Protein AF-A0AAE8QX40-F1 (afdb_monomer_lite)

Sequence (75 aa):
MADTSLPYSLPQNYRFYSHFSVSHRHVYRGVESAKEDAFLTKNGVNERQGYLFAQPMPAAEFERWLKHYQARNAR

Radius of gyration: 17.02 Å; chains: 1; bounding box: 39×39×43 Å

InterPro domains:
  IPR001633 EAL domain [PS50883] (1-70)
  IPR035919 EAL domain superfamily [G3DSA:3.20.20.450] (21-75)
  IPR035919 EAL domain superfamily [SSF141868] (25-70)

Organism: NCBI:txid2529382

pLDDT: mean 74.26, std 20.6, range [35.03, 95.75]

Secondary structure (DSSP, 8-state):
--------PPPTT------SS-----EEE---SHHHHHHHHHTT--EEESTTT-----HHHHHHHHHHHHHHH--

Foldseek 3Di:
DDDPDDPDDDDPPPDDDDDDDDPDQDEAEADDDPVVVVVCVVVPRPHYYHVNQPDDDDPVVVVVVVVVVCVVPVD

Structure (mmCIF, N/CA/C/O backbone):
data_AF-A0AAE8QX40-F1
#
_entry.id   AF-A0AAE8QX40-F1
#
loop_
_atom_site.group_PDB
_atom_site.id
_atom_site.type_symbol
_atom_site.label_atom_id
_atom_site.label_alt_id
_atom_site.label_comp_id
_atom_site.label_asym_id
_atom_site.label_entity_id
_atom_site.label_seq_id
_atom_site.pdbx_PDB_ins_code
_atom_site.Cartn_x
_atom_site.Cartn_y
_atom_site.Cartn_z
_atom_site.occupancy
_atom_site.B_iso_or_equiv
_atom_site.auth_seq_id
_atom_site.auth_comp_id
_atom_site.auth_asym_id
_atom_site.auth_atom_id
_atom_site.pdbx_PDB_model_num
ATOM 1 N N . MET A 1 1 ? -25.739 19.931 29.558 1.00 36.28 1 MET A N 1
ATOM 2 C CA . MET A 1 1 ? -24.319 20.139 29.212 1.00 36.28 1 MET A CA 1
ATOM 3 C C . MET A 1 1 ? -24.021 19.224 28.031 1.00 36.28 1 MET A C 1
ATOM 5 O O . MET A 1 1 ? -23.815 18.040 28.247 1.00 36.28 1 MET A O 1
ATOM 9 N N . ALA A 1 2 ? -24.172 19.711 26.797 1.00 35.88 2 ALA A N 1
ATOM 10 C CA . ALA A 1 2 ? -23.888 18.920 25.599 1.00 35.88 2 ALA A CA 1
ATOM 11 C C . ALA A 1 2 ? -22.407 19.103 25.240 1.00 35.88 2 ALA A C 1
ATOM 13 O O . ALA A 1 2 ? -21.966 20.223 24.990 1.00 35.88 2 ALA A O 1
ATOM 14 N N . ASP A 1 3 ? -21.644 18.014 25.289 1.00 35.03 3 ASP A N 1
ATOM 15 C CA . ASP A 1 3 ? -20.234 17.975 24.905 1.00 35.03 3 ASP A CA 1
ATOM 16 C C . ASP A 1 3 ? -20.124 18.197 23.390 1.00 35.03 3 ASP A C 1
ATOM 18 O O . ASP A 1 3 ? -20.666 17.438 22.587 1.00 35.03 3 ASP A O 1
ATOM 22 N N . THR A 1 4 ? -19.488 19.304 23.012 1.00 50.84 4 THR A N 1
ATOM 23 C CA . THR A 1 4 ? -19.374 19.777 21.629 1.00 50.84 4 THR A CA 1
ATOM 24 C C . THR A 1 4 ? -17.983 19.437 21.097 1.00 50.84 4 THR A C 1
ATOM 26 O O . THR A 1 4 ? -17.207 20.318 20.738 1.00 50.84 4 THR A O 1
ATOM 29 N N . SER A 1 5 ? -17.630 18.154 21.067 1.00 43.19 5 SER A N 1
ATOM 30 C CA . SER A 1 5 ? -16.377 17.678 20.475 1.00 43.19 5 SER A CA 1
ATOM 31 C C . SER A 1 5 ? -16.636 17.116 19.073 1.00 43.19 5 SER A C 1
ATOM 33 O O . SER A 1 5 ? -16.746 15.915 18.850 1.00 43.19 5 SER A O 1
ATOM 35 N N . LEU A 1 6 ? -16.764 18.018 18.094 1.00 42.41 6 LEU A N 1
ATOM 36 C CA . LEU A 1 6 ? -16.814 17.668 16.670 1.00 42.41 6 LEU A CA 1
ATOM 37 C C . LEU A 1 6 ? -15.515 16.934 16.273 1.00 42.41 6 LEU A C 1
ATOM 39 O O . LEU A 1 6 ? -14.439 17.535 16.357 1.00 42.41 6 LEU A O 1
ATOM 43 N N . PRO A 1 7 ? -15.555 15.670 15.813 1.00 42.69 7 PRO A N 1
ATOM 44 C CA . PRO A 1 7 ? -14.357 15.014 15.318 1.00 42.69 7 PRO A CA 1
ATOM 45 C C . PRO A 1 7 ? -14.073 15.500 13.891 1.00 42.69 7 PRO A C 1
ATOM 47 O O . PRO A 1 7 ? -14.836 15.211 12.979 1.00 42.69 7 PRO A O 1
ATOM 50 N N . TYR A 1 8 ? -12.963 16.223 13.723 1.00 41.78 8 TYR A N 1
ATOM 51 C CA . TYR A 1 8 ? -12.257 16.479 12.459 1.00 41.78 8 TYR A CA 1
ATOM 52 C C . TYR A 1 8 ? -13.130 16.901 11.263 1.00 41.78 8 TYR A C 1
ATOM 54 O O . TYR A 1 8 ? -13.663 16.086 10.512 1.00 41.78 8 TYR A O 1
ATOM 62 N N . SER A 1 9 ? -13.174 18.210 11.017 1.00 47.56 9 SER A N 1
ATOM 63 C CA . SER A 1 9 ? -13.562 18.754 9.721 1.00 47.56 9 SER A CA 1
ATOM 64 C C . SER A 1 9 ? -12.640 18.206 8.627 1.00 47.56 9 SER A C 1
ATOM 66 O O . SER A 1 9 ? -11.420 18.369 8.669 1.00 47.56 9 SER A O 1
ATOM 68 N N . LEU A 1 10 ? -13.233 17.555 7.626 1.00 53.41 10 LEU A N 1
ATOM 69 C CA . LEU A 1 10 ? -12.561 17.278 6.361 1.00 53.41 10 LEU A CA 1
ATOM 70 C C . LEU A 1 10 ? -12.055 18.612 5.781 1.00 53.41 10 LEU A C 1
ATOM 72 O O . LEU A 1 10 ? -12.808 19.593 5.794 1.00 53.41 10 LEU A O 1
ATOM 76 N N . PRO A 1 11 ? -10.817 18.687 5.257 1.00 45.53 11 PRO A N 1
ATOM 77 C CA . PRO A 1 11 ? -10.398 19.823 4.448 1.00 45.53 11 PRO A CA 1
ATOM 78 C C . PRO A 1 11 ? -11.454 20.074 3.363 1.00 45.53 11 PRO A C 1
ATOM 80 O O . PRO A 1 11 ? -11.882 19.133 2.695 1.00 45.53 11 PRO A O 1
ATOM 83 N N . GLN A 1 12 ? -11.862 21.332 3.176 1.00 46.88 12 GLN A N 1
ATOM 84 C CA . GLN A 1 12 ? -12.956 21.783 2.288 1.00 46.88 12 GLN A CA 1
ATOM 85 C C . GLN A 1 12 ? -12.789 21.398 0.797 1.00 46.88 12 GLN A C 1
ATOM 87 O O . GLN A 1 12 ? -13.637 21.713 -0.033 1.00 46.88 12 GLN A O 1
ATOM 92 N N . ASN A 1 13 ? -11.716 20.684 0.455 1.00 41.91 13 ASN A N 1
ATOM 93 C CA . ASN A 1 13 ? -11.384 20.210 -0.883 1.00 41.91 13 ASN A CA 1
ATOM 94 C C . ASN A 1 13 ? -11.926 18.795 -1.178 1.00 41.91 13 ASN A C 1
ATOM 96 O O . ASN A 1 13 ? -11.842 18.340 -2.316 1.00 41.91 13 ASN A O 1
ATOM 100 N N . TYR A 1 14 ? -12.502 18.092 -0.195 1.00 48.78 14 TYR A N 1
ATOM 101 C CA . TYR A 1 14 ? -13.100 16.764 -0.385 1.00 48.78 14 TYR A CA 1
ATOM 102 C C . TYR A 1 14 ? -14.607 16.865 -0.629 1.00 48.78 14 TYR A C 1
ATOM 104 O O . TYR A 1 14 ? -15.431 16.598 0.245 1.00 48.78 14 TYR A O 1
ATOM 112 N N . ARG A 1 15 ? -14.983 17.287 -1.839 1.00 48.19 15 ARG A N 1
ATOM 113 C CA . ARG A 1 15 ? -16.386 17.359 -2.259 1.00 48.19 15 ARG A CA 1
ATOM 114 C C . ARG A 1 15 ? -16.809 16.027 -2.884 1.00 48.19 15 ARG A C 1
ATOM 116 O O . ARG A 1 15 ? -16.591 15.796 -4.068 1.00 48.19 15 ARG A O 1
ATOM 123 N N . PHE A 1 16 ? -17.411 15.150 -2.084 1.00 53.75 16 PHE A N 1
ATOM 124 C CA . PHE A 1 16 ? -18.016 13.910 -2.575 1.00 53.75 16 PHE A CA 1
ATOM 125 C C . PHE A 1 16 ? -19.398 14.200 -3.166 1.00 53.75 16 PHE A C 1
ATOM 127 O O . PHE A 1 16 ? -20.378 14.352 -2.439 1.00 53.75 16 PHE A O 1
ATOM 134 N N . TYR A 1 17 ? -19.483 14.241 -4.493 1.00 44.16 17 TYR A N 1
ATOM 135 C CA . TYR A 1 17 ? -20.738 14.001 -5.198 1.00 44.16 17 TYR A CA 1
ATOM 136 C C . TYR A 1 17 ? -20.538 12.844 -6.166 1.00 44.16 17 TYR A C 1
ATOM 138 O O . TYR A 1 17 ? -19.888 12.990 -7.195 1.00 44.16 17 TYR A O 1
ATOM 146 N N . SER A 1 18 ? -21.149 11.704 -5.861 1.00 48.28 18 SER A N 1
ATOM 147 C CA . SER A 1 18 ? -21.518 10.733 -6.888 1.00 48.28 18 SER A CA 1
ATOM 148 C C . SER A 1 18 ? -22.883 10.152 -6.535 1.00 48.28 18 SER A C 1
ATOM 150 O O . SER A 1 18 ? -23.009 9.068 -5.969 1.00 48.28 18 SER A O 1
ATOM 152 N N . HIS A 1 19 ? -23.927 10.920 -6.832 1.00 48.94 19 HIS A N 1
ATOM 153 C CA . HIS A 1 19 ? -25.239 10.345 -7.088 1.00 48.94 19 HIS A CA 1
ATOM 154 C C . HIS A 1 19 ? -25.342 10.169 -8.610 1.00 48.94 19 HIS A C 1
ATOM 156 O O . HIS A 1 19 ? -24.944 11.070 -9.342 1.00 48.94 19 HIS A O 1
ATOM 162 N N . PHE A 1 20 ? -25.872 9.024 -9.047 1.00 43.19 20 PHE A N 1
ATOM 163 C CA . PHE A 1 20 ? -26.143 8.598 -10.431 1.00 43.19 20 PHE A CA 1
ATOM 164 C C . PHE A 1 20 ? -25.039 7.881 -11.251 1.00 43.19 20 PHE A C 1
ATOM 166 O O . PHE A 1 20 ? -24.155 8.478 -11.852 1.00 43.19 20 PHE A O 1
ATOM 173 N N . SER A 1 21 ? -25.226 6.557 -11.360 1.00 48.47 21 SER A N 1
ATOM 174 C CA . SER A 1 21 ? -25.165 5.747 -12.594 1.00 48.47 21 SER A CA 1
ATOM 175 C C . SER A 1 21 ? -23.899 5.765 -13.467 1.00 48.47 21 SER A C 1
ATOM 177 O O . SER A 1 21 ? -23.998 5.694 -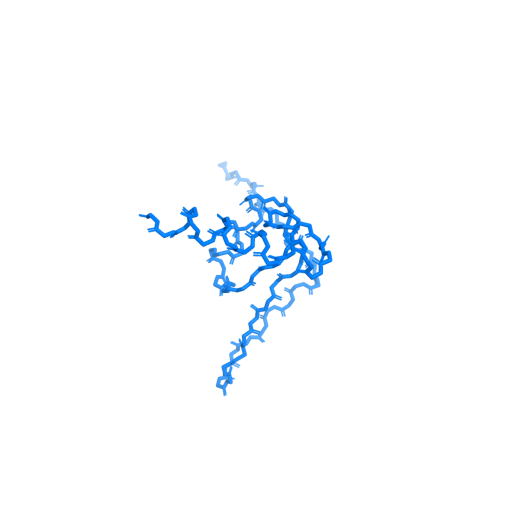14.691 1.00 48.47 21 SER A O 1
ATOM 179 N N . VAL A 1 22 ? -22.705 5.763 -12.879 1.00 53.78 22 VAL A N 1
ATOM 180 C CA . VAL A 1 22 ? -21.492 5.312 -13.579 1.00 53.78 22 VAL A CA 1
ATOM 181 C C . VAL A 1 22 ? -20.591 4.629 -12.549 1.00 53.78 22 VAL A C 1
ATOM 183 O O . VAL A 1 22 ? -20.331 5.217 -11.500 1.00 53.78 22 VAL A O 1
ATOM 186 N N . SER A 1 23 ? -20.131 3.402 -12.815 1.00 56.47 23 SER A N 1
ATOM 187 C CA . SER A 1 23 ? -19.233 2.627 -11.939 1.00 56.47 23 SER A CA 1
ATOM 188 C C . SER A 1 23 ? -17.837 3.263 -11.849 1.00 56.47 23 SER A C 1
ATOM 190 O O . SER A 1 23 ? -16.854 2.713 -12.339 1.00 56.47 23 SER A O 1
ATOM 192 N N . HIS A 1 24 ? -17.732 4.454 -11.260 1.00 60.34 24 HIS A N 1
ATOM 193 C CA . HIS A 1 24 ? -16.460 5.129 -11.042 1.00 60.34 24 HIS A CA 1
ATOM 194 C C . HIS A 1 24 ? -15.729 4.483 -9.871 1.00 60.34 24 HIS A C 1
ATOM 196 O O . HIS A 1 24 ? -16.153 4.551 -8.713 1.00 60.34 24 HIS A O 1
ATOM 202 N N . ARG A 1 25 ? -14.594 3.864 -10.188 1.00 62.62 25 ARG A N 1
ATOM 203 C CA . ARG A 1 25 ? -13.663 3.334 -9.201 1.00 62.62 25 ARG A CA 1
ATOM 204 C C . ARG A 1 25 ? -12.859 4.492 -8.617 1.00 62.62 25 ARG A C 1
ATOM 206 O O . ARG A 1 25 ? -12.090 5.137 -9.322 1.00 62.62 25 ARG A O 1
ATOM 213 N N . HIS A 1 26 ? -13.081 4.779 -7.340 1.00 65.38 26 HIS A N 1
ATOM 214 C CA . HIS A 1 26 ? -12.380 5.846 -6.636 1.00 65.38 26 HIS A CA 1
ATOM 215 C C . HIS A 1 26 ? -11.154 5.272 -5.927 1.00 65.38 26 HIS A C 1
ATOM 217 O O . HIS A 1 26 ? -11.288 4.390 -5.077 1.00 65.38 26 HIS A O 1
ATOM 223 N N . VAL A 1 27 ? -9.978 5.805 -6.271 1.00 76.19 27 VAL A N 1
ATOM 224 C CA . VAL A 1 27 ? -8.707 5.509 -5.601 1.00 76.19 27 VAL A CA 1
ATOM 225 C C . VAL A 1 27 ? -8.307 6.708 -4.760 1.00 76.19 27 VAL A C 1
ATOM 227 O O . VAL A 1 27 ? -8.089 7.795 -5.299 1.00 76.19 27 VAL A O 1
ATOM 230 N N . TYR A 1 28 ? -8.156 6.511 -3.454 1.00 82.31 28 TYR A N 1
ATOM 231 C CA . TYR A 1 28 ? -7.537 7.515 -2.597 1.00 82.31 28 TYR A CA 1
ATOM 232 C C . TYR A 1 28 ? -6.015 7.332 -2.585 1.00 82.31 28 TYR A C 1
ATOM 234 O O . TYR A 1 28 ? -5.520 6.214 -2.436 1.00 82.31 28 TYR A O 1
ATOM 242 N N . ARG A 1 29 ? -5.264 8.423 -2.750 1.00 83.88 29 ARG A N 1
ATOM 243 C CA . ARG A 1 29 ? -3.793 8.421 -2.778 1.00 83.88 29 ARG A CA 1
ATOM 244 C C . ARG A 1 29 ? -3.235 9.148 -1.559 1.00 83.88 29 ARG A C 1
ATOM 246 O O . ARG A 1 29 ? -3.794 10.158 -1.155 1.00 83.88 29 ARG A O 1
ATOM 253 N N . GLY A 1 30 ? -2.106 8.667 -1.047 1.00 86.69 30 GLY A N 1
ATOM 254 C CA . GLY A 1 30 ? -1.398 9.270 0.082 1.00 86.69 30 GLY A CA 1
ATOM 255 C C . GLY A 1 30 ? -1.833 8.758 1.454 1.00 86.69 30 GLY A C 1
ATOM 256 O O . GLY A 1 30 ? -1.666 9.475 2.426 1.00 86.69 30 GLY A O 1
ATOM 257 N N . VAL A 1 31 ? -2.382 7.541 1.561 1.00 88.38 31 VAL A N 1
ATOM 258 C CA . VAL A 1 31 ? -2.691 6.960 2.880 1.00 88.38 31 VAL A CA 1
ATOM 259 C C . VAL A 1 31 ? -1.399 6.614 3.614 1.00 88.38 31 VAL A C 1
ATOM 261 O O . VAL A 1 31 ? -0.649 5.725 3.195 1.00 88.38 31 VAL A O 1
ATOM 264 N N . GLU A 1 32 ? -1.152 7.289 4.728 1.00 91.25 32 GLU A N 1
ATOM 265 C CA . GLU A 1 32 ? 0.082 7.117 5.508 1.00 91.25 32 GLU A CA 1
ATOM 266 C C . GLU A 1 32 ? -0.165 6.501 6.890 1.00 91.25 32 GLU A C 1
ATOM 268 O O . GLU A 1 32 ? 0.766 5.993 7.512 1.00 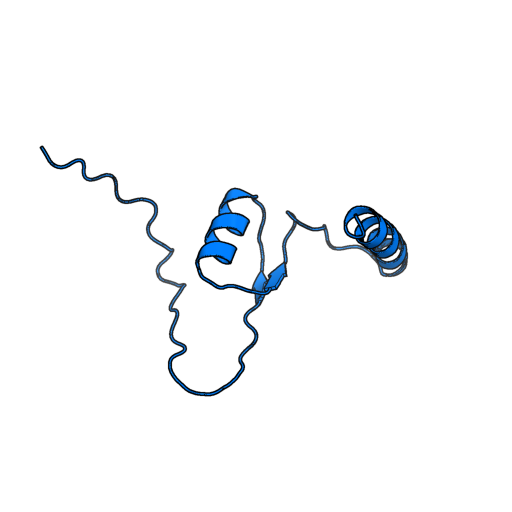91.25 32 GLU A O 1
ATOM 273 N N . SER A 1 33 ? -1.417 6.477 7.365 1.00 91.44 33 SER A N 1
ATOM 274 C CA . SER A 1 33 ? -1.756 5.958 8.695 1.00 91.44 33 SER A CA 1
ATOM 275 C C . SER A 1 33 ? -2.937 4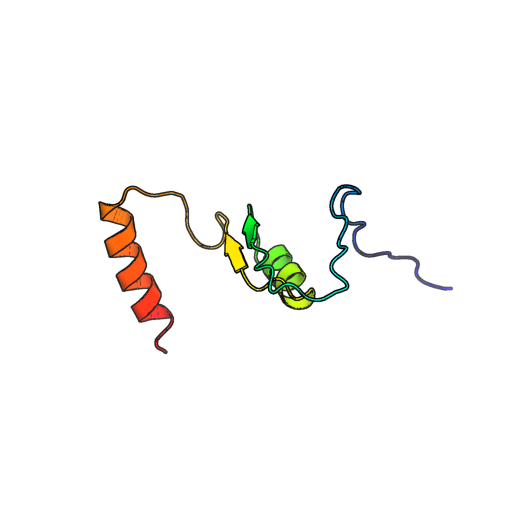.986 8.693 1.00 91.44 33 SER A C 1
ATOM 277 O O . SER A 1 33 ? -3.902 5.143 7.946 1.00 91.44 33 SER A O 1
ATOM 279 N N . ALA A 1 34 ? -2.913 4.018 9.614 1.00 90.19 34 ALA A N 1
ATOM 280 C CA . ALA A 1 34 ? -4.012 3.066 9.801 1.00 90.19 34 ALA A CA 1
ATOM 281 C C . ALA A 1 34 ? -5.336 3.745 10.209 1.00 90.19 34 ALA A C 1
ATOM 283 O O . ALA A 1 34 ? -6.417 3.259 9.885 1.00 90.19 34 ALA A O 1
ATOM 284 N N . LYS A 1 35 ? -5.270 4.893 10.898 1.00 89.19 35 LYS A N 1
ATOM 285 C CA . LYS A 1 35 ? -6.458 5.675 11.276 1.00 89.19 35 LYS A CA 1
ATOM 286 C C . LYS A 1 35 ? -7.151 6.274 10.048 1.00 89.19 35 LYS A C 1
ATOM 288 O O . LYS A 1 35 ? -8.378 6.271 9.978 1.00 89.19 35 LYS A O 1
ATOM 293 N N . GLU A 1 36 ? -6.370 6.775 9.095 1.00 84.00 36 GLU A N 1
ATOM 294 C CA . GLU A 1 36 ? -6.871 7.294 7.821 1.00 84.00 36 GLU A CA 1
ATOM 295 C C . GLU A 1 36 ? -7.447 6.166 6.955 1.00 84.00 36 GLU A C 1
ATOM 297 O O . GLU A 1 36 ? -8.558 6.296 6.446 1.00 84.00 36 GLU A O 1
ATOM 302 N N . ASP A 1 37 ? -6.758 5.024 6.872 1.00 88.44 37 ASP A N 1
ATOM 303 C CA . ASP A 1 37 ? -7.248 3.831 6.168 1.00 88.44 37 ASP A CA 1
ATOM 304 C C . ASP A 1 37 ? -8.609 3.350 6.697 1.00 88.44 37 ASP A C 1
ATOM 306 O O . ASP A 1 37 ? -9.545 3.118 5.923 1.00 88.44 37 ASP A O 1
ATOM 310 N N . ALA A 1 38 ? -8.754 3.279 8.024 1.00 88.00 38 ALA A N 1
ATOM 311 C CA . ALA A 1 38 ? -10.005 2.902 8.673 1.00 88.00 38 ALA A CA 1
ATOM 312 C C . ALA A 1 38 ? -11.131 3.909 8.385 1.00 88.00 38 ALA A C 1
ATOM 314 O O . ALA A 1 38 ? -12.272 3.513 8.130 1.00 88.00 38 ALA A O 1
ATOM 315 N N . PHE A 1 39 ? -10.821 5.210 8.384 1.00 87.62 39 PHE A N 1
ATOM 316 C CA . PHE A 1 39 ? -11.784 6.251 8.032 1.00 87.62 39 PHE A CA 1
ATOM 317 C C . PHE A 1 39 ? -12.238 6.126 6.572 1.00 87.62 39 PHE A C 1
ATOM 319 O O . PHE A 1 39 ? -13.438 6.120 6.304 1.00 87.62 39 PHE A O 1
ATOM 326 N N . LEU A 1 40 ? -11.311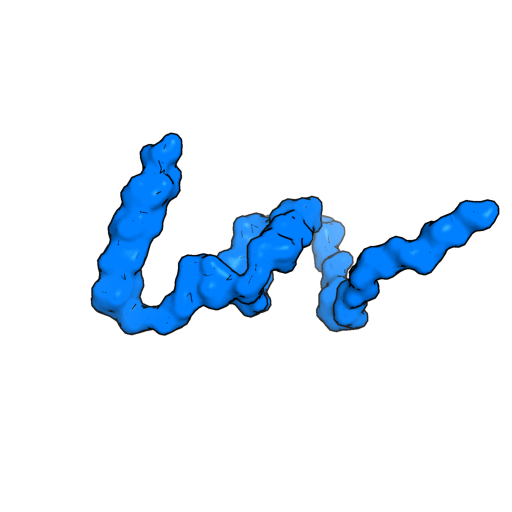 5.975 5.626 1.00 86.12 40 LEU A N 1
ATOM 327 C CA . LEU A 1 40 ? -11.625 5.849 4.199 1.00 86.12 40 LEU A CA 1
ATOM 328 C C . LEU A 1 40 ? -12.439 4.584 3.905 1.00 86.12 40 LEU A C 1
ATOM 330 O O . LEU A 1 40 ? -13.428 4.642 3.174 1.00 86.12 40 LEU A O 1
ATOM 334 N N . THR A 1 41 ? -12.075 3.467 4.537 1.00 85.31 41 THR A N 1
ATOM 335 C CA . THR A 1 41 ? -12.813 2.201 4.433 1.00 85.31 41 THR A CA 1
ATOM 336 C C . THR A 1 41 ? -14.247 2.356 4.944 1.00 85.31 41 THR A C 1
ATOM 338 O O . THR A 1 41 ? -15.189 1.944 4.270 1.00 85.31 41 THR A O 1
ATOM 341 N N . LYS A 1 42 ? -14.442 3.027 6.088 1.00 86.62 42 LYS A N 1
ATOM 342 C CA . LYS A 1 42 ? -15.779 3.299 6.644 1.00 86.62 42 LYS A CA 1
ATOM 343 C C . LYS A 1 42 ? -16.641 4.180 5.729 1.00 86.62 42 LYS A C 1
ATOM 345 O O . LYS A 1 42 ? -17.859 4.041 5.734 1.00 86.62 42 LYS A O 1
ATOM 350 N N . ASN A 1 43 ? -16.025 5.065 4.946 1.00 84.94 43 ASN A N 1
ATOM 351 C CA . ASN A 1 43 ? -16.716 5.954 4.006 1.00 84.94 43 ASN A CA 1
ATOM 352 C C . ASN A 1 43 ? -16.902 5.342 2.600 1.00 84.94 43 ASN A C 1
ATOM 354 O O . ASN A 1 43 ? -17.295 6.049 1.676 1.00 84.94 43 ASN A O 1
ATOM 358 N N . GLY A 1 44 ? -16.636 4.042 2.421 1.00 83.25 44 GLY A N 1
ATOM 359 C CA . GLY A 1 44 ? -16.905 3.334 1.164 1.00 83.25 44 GLY A CA 1
ATOM 360 C C . GLY A 1 44 ? -15.847 3.530 0.075 1.00 83.25 44 GLY A C 1
ATOM 361 O O . GLY A 1 44 ? -16.106 3.246 -1.095 1.00 83.25 44 GLY A O 1
ATOM 362 N N . VAL A 1 45 ? -14.649 4.005 0.429 1.00 83.56 45 VAL A N 1
ATOM 363 C CA . VAL A 1 45 ? -13.516 4.037 -0.504 1.00 83.56 45 VAL A CA 1
ATOM 364 C C . VAL A 1 45 ? -12.971 2.623 -0.654 1.00 83.56 45 VAL A C 1
ATOM 366 O O . VAL A 1 45 ? -12.478 2.047 0.312 1.00 83.56 45 VAL A O 1
ATOM 369 N N . ASN A 1 46 ? -13.018 2.079 -1.868 1.00 82.06 46 ASN A N 1
ATOM 370 C CA . ASN A 1 46 ? -12.632 0.690 -2.135 1.00 82.06 46 ASN A CA 1
ATOM 371 C C . ASN A 1 46 ? -11.142 0.516 -2.449 1.00 82.06 46 ASN A C 1
ATOM 373 O O . ASN A 1 46 ? -10.586 -0.543 -2.175 1.00 82.06 46 ASN A O 1
ATOM 377 N N . GLU A 1 47 ? -10.488 1.539 -3.004 1.00 86.38 47 GLU A N 1
ATOM 378 C CA . GLU A 1 47 ? -9.088 1.465 -3.421 1.00 86.38 47 GLU A CA 1
ATOM 379 C C . GLU A 1 47 ? -8.257 2.567 -2.781 1.00 86.38 47 GLU A C 1
ATOM 381 O O . GLU A 1 47 ? -8.664 3.731 -2.735 1.00 86.38 47 GLU A O 1
ATOM 386 N N . ARG A 1 48 ? -7.081 2.199 -2.272 1.00 90.25 48 ARG A N 1
ATOM 387 C CA . ARG A 1 48 ? -6.210 3.096 -1.516 1.00 90.25 48 ARG A CA 1
ATOM 388 C C . ARG A 1 48 ? -4.753 2.825 -1.867 1.00 90.25 48 ARG A C 1
ATOM 390 O O . ARG A 1 48 ? -4.348 1.678 -2.032 1.00 90.25 48 ARG A O 1
ATOM 397 N N . GLN A 1 49 ? -3.975 3.892 -1.982 1.00 88.75 49 GLN A N 1
ATOM 398 C CA . GLN A 1 49 ? -2.538 3.863 -2.221 1.00 88.75 49 GLN A CA 1
ATOM 399 C C . GLN A 1 49 ? -1.859 4.821 -1.247 1.00 88.75 49 GLN A C 1
ATOM 401 O O . GLN A 1 49 ? -2.357 5.915 -0.991 1.00 88.75 49 GLN A O 1
ATOM 406 N N . GLY A 1 50 ? -0.692 4.446 -0.744 1.00 90.62 50 GLY A N 1
ATOM 407 C CA . GLY A 1 50 ? 0.126 5.302 0.100 1.00 90.62 50 GLY A CA 1
ATOM 408 C C . GLY A 1 50 ? 1.200 4.509 0.826 1.00 90.62 50 GLY A C 1
ATOM 409 O O . GLY A 1 50 ? 1.248 3.278 0.730 1.00 90.62 50 GLY A O 1
ATOM 410 N N . TYR A 1 51 ? 2.068 5.222 1.540 1.00 90.94 51 TYR A N 1
ATOM 411 C CA . TYR A 1 51 ? 3.221 4.626 2.218 1.00 90.94 51 TYR A CA 1
ATOM 412 C C . TYR A 1 51 ? 2.838 3.695 3.366 1.00 90.94 51 TYR A C 1
ATOM 414 O O . TYR A 1 51 ? 3.660 2.869 3.754 1.00 90.94 51 TYR A O 1
ATOM 422 N N . LEU A 1 52 ? 1.586 3.749 3.838 1.00 90.31 52 LEU A N 1
ATOM 423 C CA . LEU A 1 52 ? 1.045 2.737 4.743 1.00 90.31 52 LEU A CA 1
ATOM 424 C C . LEU A 1 52 ? 1.138 1.320 4.149 1.00 90.31 52 LEU A C 1
ATOM 426 O O . LEU A 1 52 ? 1.367 0.360 4.880 1.00 90.31 52 LEU A O 1
ATOM 430 N N . PHE A 1 53 ? 0.947 1.181 2.834 1.00 89.25 53 PHE A N 1
ATOM 431 C CA . PHE A 1 53 ? 0.907 -0.123 2.167 1.00 89.25 53 PHE A CA 1
ATOM 432 C C . PHE A 1 53 ? 2.274 -0.533 1.620 1.00 89.25 53 PHE A C 1
ATOM 434 O O . PHE A 1 53 ? 2.722 -1.664 1.823 1.00 89.25 53 PHE A O 1
ATOM 441 N N . ALA A 1 54 ? 2.916 0.379 0.891 1.00 90.81 54 ALA A N 1
ATOM 442 C CA . ALA A 1 54 ? 4.230 0.181 0.300 1.00 90.81 54 ALA A CA 1
ATOM 443 C C . ALA A 1 54 ? 4.821 1.519 -0.148 1.00 90.81 54 ALA A C 1
ATOM 445 O O . ALA A 1 54 ? 4.102 2.412 -0.603 1.00 90.81 54 ALA A O 1
ATOM 446 N N . GLN A 1 55 ? 6.146 1.632 -0.084 1.00 91.19 55 GLN A N 1
ATOM 447 C CA . GLN A 1 55 ? 6.856 2.709 -0.764 1.00 91.19 55 GLN A CA 1
ATOM 448 C C . GLN A 1 55 ? 6.997 2.406 -2.268 1.00 91.19 55 GLN A C 1
ATOM 450 O O . GLN A 1 55 ? 7.004 1.234 -2.655 1.00 91.19 55 GLN A O 1
ATOM 455 N N . PRO A 1 56 ? 7.105 3.436 -3.130 1.00 92.44 56 PRO A N 1
ATOM 456 C CA . PRO A 1 56 ? 7.450 3.267 -4.533 1.00 92.44 56 PRO A CA 1
ATOM 457 C C . PRO A 1 56 ? 8.765 2.503 -4.655 1.00 92.44 56 PRO A C 1
ATOM 459 O O . PRO A 1 56 ? 9.735 2.823 -3.974 1.00 92.44 56 PRO A O 1
ATOM 462 N N . MET A 1 57 ? 8.792 1.500 -5.525 1.00 95.75 57 MET A N 1
ATOM 463 C CA . MET A 1 57 ? 9.950 0.632 -5.704 1.00 95.75 57 MET A CA 1
ATOM 464 C C . MET A 1 57 ? 10.159 0.309 -7.189 1.00 95.75 57 MET A C 1
ATOM 466 O O . MET A 1 57 ? 9.190 0.314 -7.955 1.00 95.75 57 MET A O 1
ATOM 470 N N . PRO A 1 58 ? 11.397 0.014 -7.619 1.00 95.56 58 PRO A N 1
ATOM 471 C CA . PRO A 1 58 ? 11.682 -0.476 -8.964 1.00 95.56 58 PRO A CA 1
ATOM 472 C C . PRO A 1 58 ? 10.945 -1.783 -9.290 1.00 95.56 58 PRO A C 1
ATOM 474 O O . PRO A 1 58 ? 10.627 -2.573 -8.402 1.00 95.56 58 PRO A O 1
ATOM 477 N N . ALA A 1 59 ? 10.752 -2.072 -10.580 1.00 94.56 59 ALA A N 1
ATOM 478 C CA . ALA A 1 59 ? 10.016 -3.258 -11.038 1.00 94.56 59 ALA A CA 1
ATOM 479 C C . ALA A 1 59 ? 10.559 -4.583 -10.458 1.00 94.56 59 ALA A C 1
ATOM 481 O O . ALA A 1 59 ? 9.790 -5.417 -9.985 1.00 94.56 59 ALA A O 1
ATOM 482 N N . ALA A 1 60 ? 11.886 -4.745 -10.406 1.00 92.94 60 ALA A N 1
ATOM 483 C CA . ALA A 1 60 ? 12.512 -5.946 -9.850 1.00 92.94 60 ALA A CA 1
ATOM 484 C C . ALA A 1 60 ? 12.219 -6.138 -8.347 1.00 92.94 60 ALA A C 1
ATOM 486 O O . ALA A 1 60 ? 12.147 -7.266 -7.860 1.00 92.94 60 ALA A O 1
ATOM 487 N N . GLU A 1 61 ? 12.065 -5.045 -7.597 1.00 94.62 61 GLU A N 1
ATOM 488 C CA . GLU A 1 61 ? 11.685 -5.078 -6.181 1.00 94.62 61 GLU A CA 1
ATOM 489 C C . GLU A 1 61 ? 10.188 -5.331 -6.009 1.00 94.62 61 GLU A C 1
ATOM 491 O O . GLU A 1 61 ? 9.802 -6.106 -5.132 1.00 94.62 61 GLU A O 1
ATOM 496 N N . PHE A 1 62 ? 9.364 -4.766 -6.896 1.00 93.94 62 PHE A N 1
ATOM 497 C CA . PHE A 1 62 ? 7.917 -4.954 -6.895 1.00 93.94 62 PHE A CA 1
ATOM 498 C C . PHE A 1 62 ? 7.519 -6.424 -7.014 1.00 93.94 62 PHE A C 1
ATOM 500 O O . PHE A 1 62 ? 6.692 -6.897 -6.238 1.00 93.94 62 PHE A O 1
ATOM 507 N N . GLU A 1 63 ? 8.137 -7.179 -7.922 1.00 95.06 63 GLU A N 1
ATOM 508 C CA . GLU A 1 63 ? 7.834 -8.607 -8.079 1.00 95.06 63 GLU A CA 1
ATOM 509 C C . GLU A 1 63 ? 8.110 -9.409 -6.802 1.00 95.06 63 GLU A C 1
ATOM 511 O O . GLU A 1 63 ? 7.325 -10.283 -6.419 1.00 95.06 63 GLU A O 1
ATOM 516 N N . ARG A 1 64 ? 9.219 -9.107 -6.115 1.00 94.69 64 ARG A N 1
ATOM 517 C CA . ARG A 1 64 ? 9.560 -9.745 -4.836 1.00 94.69 64 ARG A CA 1
ATOM 518 C C . ARG A 1 64 ? 8.558 -9.352 -3.759 1.00 94.69 64 ARG A C 1
ATOM 520 O O . ARG A 1 64 ? 8.020 -10.223 -3.074 1.00 94.69 64 ARG A O 1
ATOM 527 N N . TRP A 1 65 ? 8.273 -8.058 -3.641 1.00 94.56 65 TRP A N 1
ATOM 528 C CA . TRP A 1 65 ? 7.294 -7.539 -2.693 1.00 94.56 65 TRP A CA 1
ATOM 529 C C . TRP A 1 65 ? 5.913 -8.172 -2.897 1.00 94.56 65 TRP A C 1
ATOM 531 O O . TRP A 1 65 ? 5.303 -8.612 -1.922 1.00 94.56 65 TRP A O 1
ATOM 541 N N . LEU A 1 66 ? 5.456 -8.299 -4.147 1.00 93.38 66 LEU A N 1
ATOM 542 C CA . LEU A 1 66 ? 4.152 -8.866 -4.489 1.00 93.38 66 LEU A CA 1
ATOM 543 C C . LEU A 1 66 ? 4.040 -10.328 -4.047 1.00 93.38 66 LEU A C 1
ATOM 545 O O . LEU A 1 66 ? 3.050 -10.692 -3.413 1.00 93.38 66 LEU A O 1
ATOM 549 N N . LYS A 1 67 ? 5.072 -11.146 -4.297 1.00 94.19 67 LYS A N 1
ATOM 550 C CA . LYS A 1 67 ? 5.116 -12.545 -3.831 1.00 94.19 67 LYS A CA 1
ATOM 551 C C . LYS A 1 67 ? 4.993 -12.633 -2.307 1.00 94.19 67 LYS A C 1
ATOM 553 O O . LYS A 1 67 ? 4.191 -13.409 -1.790 1.00 94.19 67 LYS A O 1
ATOM 558 N N . HIS A 1 68 ? 5.737 -11.799 -1.578 1.00 92.25 68 HIS A N 1
ATOM 559 C CA . HIS A 1 68 ? 5.653 -11.747 -0.115 1.00 92.25 68 HIS A CA 1
ATOM 560 C C . HIS A 1 68 ? 4.310 -11.208 0.388 1.00 92.25 68 HIS A C 1
ATOM 562 O O . HIS A 1 68 ? 3.817 -11.636 1.431 1.00 92.25 68 HIS A O 1
ATOM 568 N N . TYR A 1 69 ? 3.714 -10.243 -0.310 1.00 91.88 69 TYR A N 1
ATOM 569 C CA . TYR A 1 69 ? 2.402 -9.702 0.030 1.00 91.88 69 TYR A CA 1
ATOM 570 C C . TYR A 1 69 ? 1.301 -10.753 -0.150 1.00 91.88 69 TYR A C 1
ATOM 572 O O . TYR A 1 69 ? 0.514 -10.969 0.768 1.00 91.88 69 TYR A O 1
ATOM 580 N N . GLN A 1 70 ? 1.280 -11.466 -1.276 1.00 92.12 70 GLN A N 1
ATOM 581 C CA . GLN A 1 70 ? 0.307 -12.531 -1.529 1.00 92.12 70 GLN A CA 1
ATOM 582 C C . GLN A 1 70 ? 0.430 -13.668 -0.509 1.00 92.12 70 GLN A C 1
ATOM 584 O O . GLN A 1 70 ? -0.575 -14.087 0.053 1.00 92.12 70 GLN A O 1
ATOM 589 N N . ALA A 1 7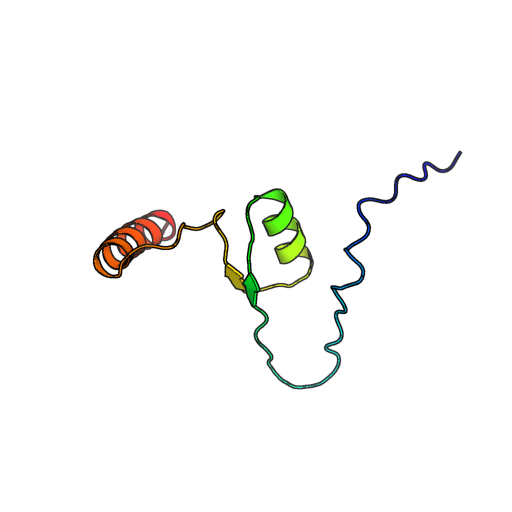1 ? 1.652 -14.102 -0.186 1.00 92.38 71 ALA A N 1
ATOM 590 C CA . ALA A 1 71 ? 1.874 -15.138 0.823 1.00 92.38 71 ALA A CA 1
ATOM 591 C C . ALA A 1 71 ? 1.372 -14.745 2.228 1.00 92.38 71 ALA A C 1
ATOM 593 O O . ALA A 1 71 ? 0.935 -15.608 2.986 1.00 92.38 71 ALA A O 1
ATOM 594 N N . ARG A 1 72 ? 1.421 -13.452 2.584 1.00 88.94 72 ARG A N 1
ATOM 595 C CA . ARG A 1 72 ? 0.907 -12.939 3.868 1.00 88.94 72 ARG A CA 1
ATOM 596 C C . ARG A 1 72 ? -0.621 -12.897 3.925 1.00 88.94 72 ARG A C 1
ATOM 598 O O . ARG A 1 72 ? -1.168 -13.154 4.989 1.00 88.94 72 ARG A O 1
ATOM 605 N N . ASN A 1 73 ? -1.275 -12.576 2.809 1.00 84.12 73 ASN A N 1
ATOM 606 C CA . ASN A 1 73 ? -2.731 -12.390 2.731 1.00 84.12 73 ASN A CA 1
ATOM 607 C C . ASN A 1 73 ? -3.499 -13.634 2.248 1.00 84.12 73 ASN A C 1
ATOM 609 O O . ASN A 1 73 ? -4.720 -13.604 2.188 1.00 84.12 73 ASN A O 1
ATOM 6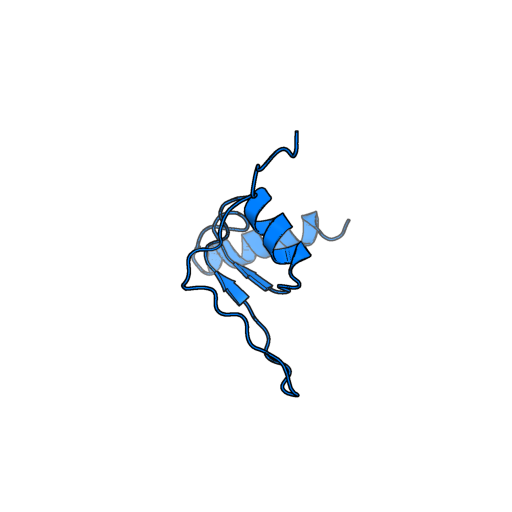13 N N . ALA A 1 74 ? -2.805 -14.716 1.882 1.00 73.81 74 ALA A N 1
ATOM 614 C CA . ALA A 1 74 ? -3.411 -16.002 1.521 1.00 73.81 74 ALA A CA 1
ATOM 615 C C . ALA A 1 74 ? -3.776 -16.878 2.743 1.00 73.81 74 ALA A C 1
ATOM 617 O O . ALA A 1 74 ? -4.050 -18.066 2.582 1.00 73.81 74 ALA A O 1
ATOM 618 N N . ARG A 1 75 ? -3.729 -16.312 3.954 1.00 48.97 75 ARG A N 1
ATOM 619 C CA . ARG A 1 75 ? -4.140 -16.932 5.221 1.00 48.97 75 ARG A CA 1
ATOM 620 C C . ARG A 1 75 ? -5.460 -16.335 5.674 1.00 48.97 75 ARG A C 1
ATOM 622 O O . ARG A 1 75 ? -6.246 -17.100 6.265 1.00 48.97 75 ARG A O 1
#